Protein AF-A0A2A5FA34-F1 (afdb_monomer_lite)

Structure (mmCIF, N/CA/C/O backbone):
data_AF-A0A2A5FA34-F1
#
_entry.id   AF-A0A2A5FA34-F1
#
loop_
_atom_site.group_PDB
_atom_site.id
_atom_site.type_symbol
_atom_site.label_atom_id
_atom_site.label_alt_id
_atom_site.label_comp_id
_atom_site.label_asym_id
_atom_site.label_entity_id
_atom_site.label_seq_id
_atom_site.pdbx_PDB_ins_code
_atom_site.Cartn_x
_atom_site.Cartn_y
_atom_site.Cartn_z
_atom_site.occupancy
_atom_site.B_iso_or_equiv
_atom_site.auth_seq_id
_atom_site.auth_comp_id
_atom_site.auth_asym_id
_atom_site.auth_atom_id
_atom_site.pdbx_PDB_model_num
ATOM 1 N N . MET A 1 1 ? 5.317 9.085 -13.308 1.00 59.09 1 MET A N 1
ATOM 2 C CA . MET A 1 1 ? 4.977 7.645 -13.253 1.00 59.09 1 MET A CA 1
ATOM 3 C C . MET A 1 1 ? 4.143 7.333 -14.478 1.00 59.09 1 MET A C 1
ATOM 5 O O . MET A 1 1 ? 3.234 8.103 -14.749 1.00 59.09 1 MET A O 1
ATOM 9 N N . HIS A 1 2 ? 4.455 6.276 -15.232 1.00 70.56 2 HIS A N 1
ATOM 10 C CA . HIS A 1 2 ? 3.567 5.841 -16.316 1.00 70.56 2 HIS A CA 1
ATOM 11 C C . HIS A 1 2 ? 2.190 5.490 -15.730 1.00 70.56 2 HIS A C 1
ATOM 13 O O . HIS A 1 2 ? 2.130 4.936 -14.632 1.00 70.56 2 HIS A O 1
ATOM 19 N N . GLU A 1 3 ? 1.107 5.788 -16.448 1.00 71.62 3 GLU A N 1
ATOM 20 C CA . GLU A 1 3 ? -0.281 5.498 -16.039 1.00 71.62 3 GLU A CA 1
ATOM 21 C C . GLU A 1 3 ? -0.464 4.042 -15.580 1.00 71.62 3 GLU A C 1
ATOM 23 O O . GLU A 1 3 ? -1.136 3.765 -14.588 1.00 71.62 3 GLU A O 1
ATOM 28 N N . PHE A 1 4 ? 0.244 3.116 -16.2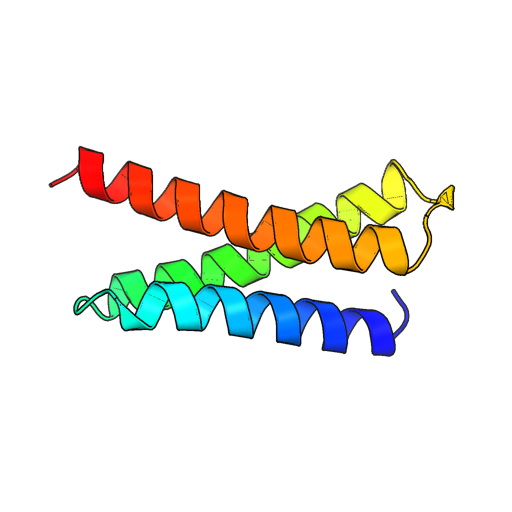29 1.00 73.38 4 PHE A N 1
ATOM 29 C CA . PHE A 1 4 ? 0.270 1.699 -15.877 1.00 73.38 4 PHE A CA 1
ATOM 30 C C . PHE A 1 4 ? 0.765 1.426 -14.442 1.00 73.38 4 PHE A C 1
ATOM 32 O O . PHE A 1 4 ? 0.200 0.593 -13.735 1.00 73.38 4 PHE A O 1
ATOM 39 N N . ASN A 1 5 ? 1.768 2.168 -13.965 1.00 77.75 5 ASN A N 1
ATOM 40 C CA . ASN A 1 5 ? 2.308 1.991 -12.613 1.00 77.75 5 ASN A CA 1
ATOM 41 C C . ASN A 1 5 ? 1.316 2.471 -11.547 1.00 77.75 5 ASN A C 1
ATOM 43 O O . ASN A 1 5 ? 1.240 1.875 -10.478 1.00 77.75 5 ASN A O 1
ATOM 47 N N . LEU A 1 6 ? 0.533 3.514 -11.837 1.00 84.31 6 LEU A N 1
ATOM 48 C CA . LEU A 1 6 ? -0.492 4.016 -10.918 1.00 84.31 6 LEU A CA 1
ATOM 49 C C . LEU A 1 6 ? -1.602 2.991 -10.696 1.00 84.31 6 LEU A C 1
ATOM 51 O O . LEU A 1 6 ? -1.993 2.761 -9.553 1.00 84.31 6 LEU A O 1
ATOM 55 N N . ILE A 1 7 ? -2.069 2.346 -11.769 1.00 88.06 7 ILE A N 1
ATOM 56 C CA . ILE A 1 7 ? -3.089 1.294 -11.679 1.00 88.06 7 ILE A CA 1
ATOM 57 C C . ILE A 1 7 ? -2.581 0.158 -10.789 1.00 88.06 7 ILE A C 1
ATOM 59 O O . ILE A 1 7 ? -3.271 -0.238 -9.853 1.00 88.06 7 ILE A O 1
ATOM 63 N N . ILE A 1 8 ? -1.345 -0.300 -11.009 1.00 88.38 8 ILE A N 1
ATOM 64 C CA . ILE A 1 8 ? -0.738 -1.366 -10.203 1.00 88.38 8 ILE A CA 1
ATOM 65 C C . ILE A 1 8 ? -0.638 -0.968 -8.726 1.00 88.38 8 ILE A C 1
ATOM 67 O O . ILE A 1 8 ? -1.042 -1.741 -7.857 1.00 88.38 8 ILE A O 1
ATOM 71 N N . ILE A 1 9 ? -0.134 0.233 -8.427 1.00 91.06 9 ILE A N 1
ATOM 72 C CA . ILE A 1 9 ? 0.005 0.721 -7.046 1.00 91.06 9 ILE A CA 1
ATOM 73 C C . ILE A 1 9 ? -1.365 0.776 -6.358 1.00 91.06 9 ILE A C 1
ATOM 75 O O . ILE A 1 9 ? -1.495 0.324 -5.221 1.00 91.06 9 ILE A O 1
ATOM 79 N N . MET A 1 10 ? -2.399 1.269 -7.047 1.00 91.56 10 MET A N 1
ATOM 80 C CA . MET A 1 10 ? -3.758 1.318 -6.501 1.00 91.56 10 MET A CA 1
ATOM 81 C C . MET A 1 10 ? -4.357 -0.073 -6.287 1.00 91.56 10 MET A C 1
ATOM 83 O O . MET A 1 10 ? -5.009 -0.298 -5.266 1.00 91.56 10 MET A O 1
ATOM 87 N N . SER A 1 11 ? -4.122 -1.019 -7.200 1.00 92.56 11 SER A N 1
ATOM 88 C CA . SER A 1 11 ? -4.563 -2.409 -7.039 1.00 92.56 11 SER A CA 1
ATOM 89 C C . SER A 1 11 ? -3.892 -3.078 -5.839 1.00 92.56 11 SER A C 1
ATOM 91 O O . SER A 1 11 ? -4.570 -3.749 -5.059 1.00 92.56 11 SER A O 1
ATOM 93 N N . ILE A 1 12 ? -2.588 -2.857 -5.643 1.00 93.12 12 ILE A N 1
ATOM 94 C CA . ILE A 1 12 ? -1.838 -3.368 -4.488 1.00 93.12 12 ILE A CA 1
ATOM 95 C C . ILE A 1 12 ? -2.371 -2.760 -3.191 1.00 93.12 12 ILE A C 1
ATOM 97 O O . ILE A 1 12 ? -2.722 -3.498 -2.272 1.00 93.12 12 ILE A O 1
ATOM 101 N N . ALA A 1 13 ? -2.477 -1.430 -3.133 1.00 92.62 13 ALA A N 1
ATOM 102 C CA . ALA A 1 13 ? -3.002 -0.725 -1.970 1.00 92.62 13 ALA A CA 1
ATOM 103 C C . ALA A 1 13 ? -4.400 -1.231 -1.602 1.00 92.62 13 ALA A C 1
ATOM 105 O O . ALA A 1 13 ? -4.628 -1.633 -0.467 1.00 92.62 13 ALA A O 1
ATOM 106 N N . SER A 1 14 ? -5.301 -1.314 -2.584 1.00 92.25 14 SER A N 1
ATOM 107 C CA . SER A 1 14 ? -6.669 -1.789 -2.365 1.00 92.25 14 SER A CA 1
ATOM 108 C C . SER A 1 14 ? -6.690 -3.225 -1.846 1.00 92.25 14 SER A C 1
ATOM 110 O O . SER A 1 14 ? -7.395 -3.512 -0.884 1.00 92.25 14 SER A O 1
ATOM 112 N N . SER A 1 15 ? -5.884 -4.117 -2.429 1.00 93.12 15 SER A N 1
ATOM 113 C CA . SER A 1 15 ? -5.809 -5.519 -1.998 1.00 93.12 15 SER A CA 1
ATOM 114 C C . SER A 1 15 ? -5.353 -5.635 -0.541 1.00 93.12 15 SER A C 1
ATOM 116 O O . SER A 1 15 ? -5.970 -6.351 0.245 1.00 93.12 15 SER A O 1
ATOM 118 N N . VAL A 1 16 ? -4.312 -4.895 -0.150 1.00 92.94 16 VAL A N 1
ATOM 119 C CA . VAL A 1 16 ? -3.786 -4.904 1.226 1.00 92.94 16 VAL A CA 1
ATOM 120 C C . VAL A 1 16 ? -4.768 -4.249 2.203 1.00 92.94 16 VAL A C 1
ATOM 122 O O . VAL A 1 16 ? -5.044 -4.812 3.263 1.00 92.94 16 VAL A O 1
ATOM 125 N N . GLY A 1 17 ? -5.325 -3.091 1.842 1.00 89.31 17 GLY A N 1
ATOM 126 C CA . GLY A 1 17 ? -6.269 -2.339 2.666 1.00 89.31 17 GLY A CA 1
ATOM 127 C C . GLY A 1 17 ? -7.544 -3.124 2.962 1.00 89.31 17 GLY A C 1
ATOM 128 O O . GLY A 1 17 ? -7.921 -3.247 4.126 1.00 89.31 17 GLY A O 1
ATOM 129 N N . TRP A 1 18 ? -8.163 -3.724 1.939 1.00 90.06 18 TRP A N 1
ATOM 130 C CA . TRP A 1 18 ? -9.351 -4.566 2.119 1.00 90.06 18 TRP A CA 1
ATOM 131 C C . TRP A 1 18 ? -9.050 -5.825 2.922 1.00 90.06 18 TRP A C 1
ATOM 133 O O . TRP A 1 18 ? -9.827 -6.183 3.802 1.00 90.06 18 TRP A O 1
ATOM 143 N N . THR A 1 19 ? -7.901 -6.464 2.682 1.00 89.94 19 THR A N 1
ATOM 144 C CA . THR A 1 19 ? -7.505 -7.647 3.457 1.00 89.94 19 THR A CA 1
ATOM 145 C C . THR A 1 19 ? -7.396 -7.320 4.943 1.00 89.94 19 THR A C 1
ATOM 147 O O . THR A 1 19 ? -7.852 -8.109 5.757 1.00 89.94 19 THR A O 1
ATOM 150 N N . ALA A 1 20 ? -6.838 -6.165 5.314 1.00 85.62 20 ALA A N 1
ATOM 151 C CA . ALA A 1 20 ? -6.788 -5.735 6.711 1.00 85.62 20 ALA A CA 1
ATOM 152 C C . ALA A 1 20 ? -8.181 -5.384 7.266 1.00 85.62 20 ALA A C 1
ATOM 154 O O . ALA A 1 20 ? -8.506 -5.783 8.380 1.00 85.62 20 ALA A O 1
ATOM 155 N N . ALA A 1 21 ? -9.008 -4.697 6.474 1.00 86.88 21 ALA A N 1
ATOM 156 C CA . ALA A 1 21 ? -10.346 -4.253 6.857 1.00 86.88 21 ALA A CA 1
ATOM 157 C C . ALA A 1 21 ? -11.352 -5.394 7.101 1.00 86.88 21 ALA A C 1
ATOM 159 O O . ALA A 1 21 ? -12.251 -5.230 7.916 1.00 86.88 21 ALA A O 1
ATOM 160 N N . ILE A 1 22 ? -11.215 -6.542 6.425 1.00 88.00 22 ILE A N 1
ATOM 161 C CA . ILE A 1 22 ? -12.129 -7.693 6.586 1.00 88.00 22 ILE A CA 1
ATOM 162 C C . IL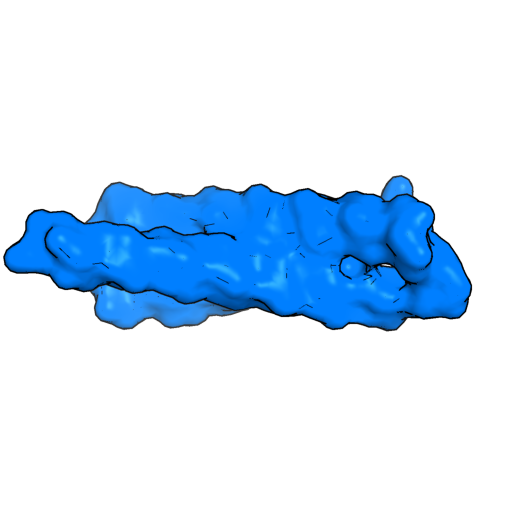E A 1 22 ? -12.052 -8.305 7.994 1.00 88.00 22 ILE A C 1
ATOM 164 O O . ILE A 1 22 ? -13.012 -8.922 8.446 1.00 88.00 22 ILE A O 1
ATOM 168 N N . TYR A 1 23 ? -10.929 -8.145 8.696 1.00 84.00 23 TYR A N 1
ATOM 169 C CA . TYR A 1 23 ? -10.734 -8.718 10.032 1.00 84.00 23 TYR A CA 1
ATOM 170 C C . TYR A 1 23 ? -11.142 -7.780 11.174 1.00 84.00 23 TYR A C 1
ATOM 172 O O . TYR A 1 23 ? -10.854 -8.098 12.328 1.00 84.00 23 TYR A O 1
ATOM 180 N N . ASP A 1 24 ? -11.760 -6.636 10.874 1.00 82.81 24 ASP A N 1
ATOM 181 C CA . ASP A 1 24 ? -12.138 -5.638 11.869 1.00 82.81 24 ASP A CA 1
ATOM 182 C C . ASP A 1 24 ? -13.592 -5.174 11.698 1.00 82.81 24 ASP A C 1
ATOM 184 O O . ASP A 1 24 ? -14.008 -4.742 10.626 1.00 82.81 24 ASP A O 1
ATOM 188 N N . ASP A 1 25 ? -14.350 -5.214 12.798 1.00 81.31 25 ASP A N 1
ATOM 189 C CA . ASP A 1 25 ? -15.776 -4.844 12.832 1.00 81.31 25 ASP A CA 1
ATOM 190 C C . ASP A 1 25 ? -16.011 -3.321 12.911 1.00 81.31 25 ASP A C 1
ATOM 192 O O . ASP A 1 25 ? -17.137 -2.838 12.793 1.00 81.31 25 ASP A O 1
ATOM 196 N N . ASP A 1 26 ? -14.948 -2.541 13.130 1.00 85.50 26 ASP A N 1
ATOM 197 C CA . ASP A 1 26 ? -15.018 -1.099 13.371 1.00 85.50 26 ASP A CA 1
ATOM 198 C C . ASP A 1 26 ? -14.806 -0.317 12.064 1.00 85.50 26 ASP A C 1
ATOM 200 O O . ASP A 1 26 ? -13.683 -0.124 11.591 1.00 85.50 26 ASP A O 1
ATOM 204 N N . LEU A 1 27 ? -15.905 0.154 11.471 1.00 84.44 27 LEU A N 1
ATOM 205 C CA . LEU A 1 27 ? -15.935 0.826 10.165 1.00 84.44 27 LEU A CA 1
ATOM 206 C C . LEU A 1 27 ? -14.948 2.013 10.015 1.00 84.44 27 LEU A C 1
ATOM 208 O O . LEU A 1 27 ? -14.278 2.092 8.980 1.00 84.44 27 LEU A O 1
ATOM 212 N N . PRO A 1 28 ? -14.772 2.913 11.007 1.00 86.62 28 PRO A N 1
ATOM 213 C CA . PRO A 1 28 ? -13.768 3.978 10.963 1.00 86.62 28 PRO A CA 1
ATOM 214 C C . PRO A 1 28 ? -12.337 3.447 10.848 1.00 86.62 28 PRO A C 1
ATOM 216 O O . PRO A 1 28 ? -11.500 4.042 10.169 1.00 86.62 28 PRO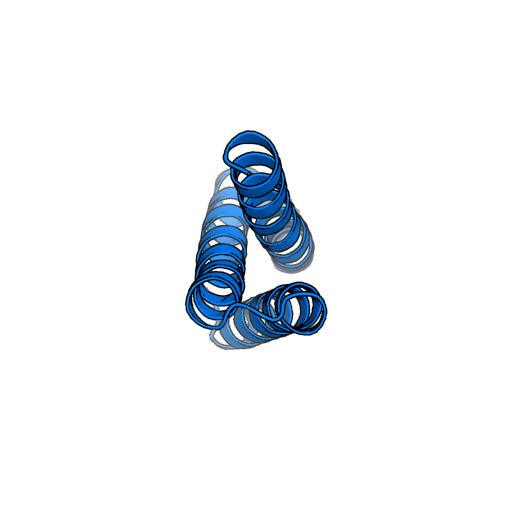 A O 1
ATOM 219 N N . LEU A 1 29 ? -12.040 2.319 11.492 1.00 86.50 29 LEU A N 1
ATOM 220 C CA . LEU A 1 29 ? -10.719 1.716 11.429 1.00 86.50 29 LEU A CA 1
ATOM 221 C C . LEU A 1 29 ? -10.483 1.014 10.093 1.00 86.50 29 LEU A C 1
ATOM 223 O O . LEU A 1 29 ? -9.396 1.132 9.532 1.00 86.50 29 LEU A O 1
A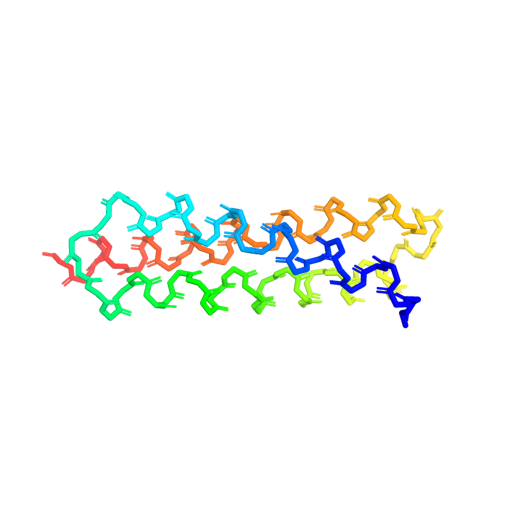TOM 227 N N . SER A 1 30 ? -11.502 0.349 9.554 1.00 87.75 30 SER A N 1
ATOM 228 C CA . SER A 1 30 ? -11.453 -0.263 8.225 1.00 87.75 30 SER A CA 1
ATOM 229 C C . SER A 1 30 ? -11.151 0.777 7.141 1.00 87.75 30 SER A C 1
ATOM 231 O O . SER A 1 30 ? -10.291 0.554 6.285 1.00 87.75 30 SER A O 1
ATOM 233 N N . ILE A 1 31 ? -11.747 1.972 7.242 1.00 89.00 31 ILE A N 1
ATOM 234 C CA . ILE A 1 31 ? -11.379 3.125 6.403 1.00 89.00 31 ILE A CA 1
ATOM 235 C C . ILE A 1 31 ? -9.923 3.542 6.659 1.00 89.00 31 ILE A C 1
ATOM 237 O O . ILE A 1 31 ? -9.174 3.791 5.712 1.00 89.00 31 ILE A O 1
ATOM 241 N N . GLY A 1 32 ? -9.495 3.579 7.923 1.00 89.19 32 GLY A N 1
ATOM 242 C CA . GLY A 1 32 ? -8.112 3.870 8.305 1.00 89.19 32 GLY A CA 1
ATOM 243 C C . GLY A 1 3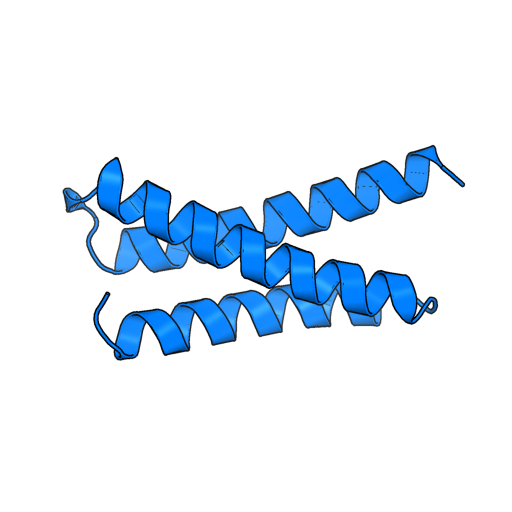2 ? -7.091 2.929 7.658 1.00 89.19 32 GLY A C 1
ATOM 244 O O . GLY A 1 32 ? -6.070 3.399 7.157 1.00 89.19 32 GLY A O 1
ATOM 245 N N . TYR A 1 33 ? -7.370 1.623 7.590 1.00 89.81 33 TYR A N 1
ATOM 246 C CA . TYR A 1 33 ? -6.515 0.658 6.891 1.00 89.81 33 TYR A CA 1
ATOM 247 C C . TYR A 1 33 ? -6.451 0.914 5.391 1.00 89.81 33 TYR A C 1
ATOM 249 O O . TYR A 1 33 ? -5.368 0.847 4.806 1.00 89.81 33 TYR A O 1
ATOM 257 N N . PHE A 1 34 ? -7.580 1.257 4.773 1.00 89.75 34 PHE A N 1
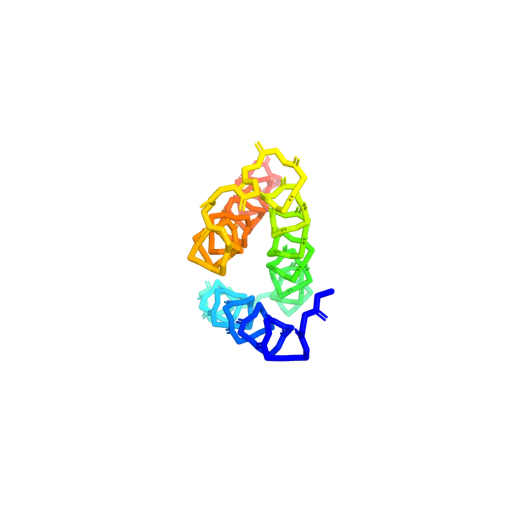ATOM 258 C CA . PHE A 1 34 ? -7.620 1.579 3.353 1.00 89.75 34 PHE A CA 1
ATOM 259 C C . PHE A 1 34 ? -6.770 2.816 3.036 1.00 89.75 34 PHE A C 1
ATOM 261 O O . PHE A 1 34 ? -5.871 2.757 2.195 1.00 89.75 34 PHE A O 1
ATOM 268 N N . VAL A 1 35 ? -6.964 3.908 3.780 1.00 92.00 35 VAL A N 1
ATOM 269 C CA . VAL A 1 35 ? -6.178 5.141 3.619 1.00 92.00 35 VAL A CA 1
ATOM 270 C C . VAL A 1 35 ? -4.696 4.887 3.898 1.00 92.00 35 VAL A C 1
ATOM 272 O O . VAL A 1 35 ? -3.842 5.310 3.119 1.00 92.00 35 VAL A O 1
ATOM 275 N N . ALA A 1 36 ? -4.373 4.151 4.964 1.00 92.25 36 ALA A N 1
ATOM 276 C CA . ALA A 1 36 ? -2.992 3.840 5.305 1.00 92.25 36 ALA A CA 1
ATOM 277 C C . ALA A 1 36 ? -2.303 3.001 4.220 1.00 92.25 36 ALA A C 1
ATOM 279 O O . ALA A 1 36 ? -1.161 3.278 3.858 1.00 92.25 36 ALA A O 1
ATOM 280 N N . SER A 1 37 ? -2.995 2.007 3.661 1.00 94.06 37 SER A N 1
ATOM 281 C CA . SER A 1 37 ? -2.454 1.178 2.581 1.00 94.06 37 SER A CA 1
ATOM 282 C C . SER A 1 37 ? -2.147 1.995 1.322 1.00 94.06 37 SER A C 1
ATOM 284 O O . SER A 1 37 ? -1.082 1.820 0.733 1.00 94.06 37 SER A O 1
ATOM 286 N N . LEU A 1 38 ? -3.021 2.942 0.954 1.00 93.06 38 LEU A N 1
ATOM 287 C CA . LEU A 1 38 ? -2.815 3.857 -0.170 1.00 93.06 38 LEU A CA 1
ATOM 288 C C . LEU A 1 38 ? -1.615 4.768 0.067 1.00 93.06 38 LEU A C 1
ATOM 290 O O . LEU A 1 38 ? -0.699 4.801 -0.753 1.00 93.06 38 LEU A O 1
ATOM 294 N N . VAL A 1 39 ? -1.585 5.468 1.201 1.00 93.75 39 VAL A N 1
ATOM 295 C CA . VAL A 1 39 ? -0.481 6.378 1.536 1.00 93.75 39 VAL A CA 1
ATOM 296 C C . VAL A 1 39 ? 0.844 5.617 1.581 1.00 93.75 39 VAL A C 1
ATOM 298 O O . VAL A 1 39 ? 1.825 6.057 0.983 1.00 93.75 39 VAL A O 1
ATOM 301 N N . GLY A 1 40 ? 0.865 4.444 2.217 1.00 92.25 40 GLY A N 1
ATOM 302 C CA . GLY A 1 40 ? 2.047 3.592 2.304 1.00 92.25 40 GLY A CA 1
ATOM 303 C C . GLY A 1 40 ? 2.539 3.134 0.932 1.00 92.25 40 GLY A C 1
ATOM 304 O O . GLY A 1 40 ? 3.727 3.264 0.633 1.00 92.25 40 GLY A O 1
ATOM 305 N N . ALA A 1 41 ? 1.634 2.657 0.073 1.00 92.81 41 ALA A N 1
ATOM 306 C CA . ALA A 1 41 ? 1.974 2.193 -1.269 1.00 92.81 41 ALA A CA 1
ATOM 307 C C . ALA A 1 41 ? 2.552 3.315 -2.139 1.00 92.81 41 ALA A C 1
ATOM 309 O O . ALA A 1 41 ? 3.589 3.133 -2.779 1.00 92.81 41 ALA A O 1
ATOM 310 N N . PHE A 1 42 ? 1.912 4.486 -2.144 1.00 91.94 42 PHE A N 1
ATOM 311 C CA . PHE A 1 42 ? 2.362 5.636 -2.927 1.00 91.94 42 PHE A CA 1
ATOM 312 C C . PHE A 1 42 ? 3.695 6.185 -2.423 1.00 91.94 42 PHE A C 1
ATOM 314 O O . PHE A 1 42 ? 4.601 6.422 -3.224 1.00 91.94 42 PHE A O 1
ATOM 321 N N . MET A 1 43 ? 3.841 6.347 -1.106 1.00 92.94 43 MET A N 1
ATOM 322 C CA . MET A 1 43 ? 5.053 6.905 -0.514 1.00 92.94 43 MET A CA 1
ATOM 323 C C . MET A 1 43 ? 6.257 5.989 -0.753 1.00 92.94 43 MET A C 1
ATOM 325 O O . MET A 1 43 ? 7.297 6.453 -1.216 1.00 92.94 43 MET A O 1
ATOM 329 N N . ALA A 1 44 ? 6.104 4.680 -0.540 1.00 92.94 44 ALA A N 1
ATOM 330 C CA . ALA A 1 44 ? 7.177 3.722 -0.789 1.00 92.94 44 ALA A CA 1
ATOM 331 C C . ALA A 1 44 ? 7.525 3.603 -2.281 1.00 92.94 44 ALA A C 1
ATOM 333 O O . ALA A 1 44 ? 8.702 3.567 -2.634 1.00 92.94 44 ALA A O 1
ATOM 334 N N . SER A 1 45 ? 6.525 3.625 -3.168 1.00 90.81 45 SER A N 1
ATOM 335 C CA . SER A 1 45 ? 6.743 3.643 -4.623 1.00 90.81 45 SER A CA 1
ATOM 336 C C . SER A 1 45 ? 7.522 4.874 -5.078 1.00 90.81 45 SER A C 1
ATOM 338 O O . SER A 1 45 ? 8.421 4.772 -5.912 1.00 90.81 45 SER A O 1
ATOM 340 N N . TYR A 1 46 ? 7.188 6.043 -4.528 1.00 89.62 46 TYR A N 1
ATOM 341 C CA . TYR A 1 46 ? 7.892 7.287 -4.816 1.00 89.62 46 TYR A CA 1
ATOM 342 C C . TYR A 1 46 ? 9.342 7.232 -4.326 1.00 89.62 46 TYR A C 1
ATOM 344 O O . TYR A 1 46 ? 10.258 7.556 -5.080 1.00 89.62 46 TYR A O 1
ATOM 352 N N . MET A 1 47 ? 9.568 6.742 -3.103 1.00 89.81 47 MET A N 1
ATOM 353 C CA . MET A 1 47 ? 10.920 6.543 -2.576 1.00 89.81 47 MET A CA 1
ATOM 354 C C . MET A 1 47 ? 11.721 5.551 -3.428 1.00 89.81 47 MET A C 1
ATOM 356 O O . MET A 1 47 ? 12.881 5.813 -3.729 1.00 89.81 47 MET A O 1
ATOM 360 N N . ALA A 1 48 ? 11.118 4.454 -3.888 1.00 90.00 48 ALA A N 1
ATOM 361 C CA . ALA A 1 48 ? 11.804 3.479 -4.733 1.00 90.00 48 ALA A CA 1
ATOM 362 C C . ALA A 1 48 ? 12.270 4.068 -6.070 1.00 90.00 48 ALA A C 1
ATOM 364 O O . ALA A 1 48 ? 13.386 3.788 -6.497 1.00 90.00 48 ALA A O 1
ATOM 365 N N . LEU A 1 49 ? 11.468 4.933 -6.698 1.00 86.88 49 LEU A N 1
ATOM 366 C CA . LEU A 1 49 ? 11.891 5.638 -7.913 1.00 86.88 49 LEU A CA 1
ATOM 367 C C . LEU A 1 49 ? 13.078 6.572 -7.672 1.00 86.88 49 LEU A C 1
ATOM 369 O O . LEU A 1 49 ? 13.881 6.782 -8.577 1.00 86.88 49 LEU A O 1
ATOM 373 N N . TRP A 1 50 ? 13.175 7.141 -6.473 1.00 88.00 50 TRP A N 1
ATOM 374 C CA . TRP A 1 50 ? 14.198 8.125 -6.139 1.00 88.00 50 TRP A CA 1
ATOM 375 C C . TRP A 1 50 ? 15.512 7.480 -5.686 1.00 88.00 50 TRP A C 1
ATOM 377 O O . TRP A 1 50 ? 16.583 7.889 -6.123 1.00 88.00 50 TRP A O 1
ATOM 387 N N . PHE A 1 51 ? 15.437 6.449 -4.841 1.00 88.44 51 PHE A N 1
ATOM 388 C CA . PHE A 1 51 ? 16.609 5.795 -4.249 1.00 88.44 51 PHE A CA 1
ATOM 389 C C . PHE A 1 51 ? 17.105 4.585 -5.040 1.00 88.44 51 PHE A C 1
ATOM 391 O O . PHE A 1 51 ? 18.281 4.240 -4.956 1.00 88.44 51 PHE A O 1
ATOM 398 N N . LEU A 1 52 ? 16.218 3.917 -5.778 1.00 89.25 52 LEU A N 1
ATOM 399 C CA . LEU A 1 52 ? 16.486 2.642 -6.441 1.00 89.25 52 LEU A CA 1
ATOM 400 C C . LEU A 1 52 ? 16.041 2.655 -7.919 1.00 89.25 52 LEU A C 1
ATOM 402 O O . LEU A 1 52 ? 15.373 1.715 -8.368 1.00 89.25 52 LEU A O 1
ATOM 406 N N . PRO A 1 53 ? 16.419 3.681 -8.713 1.00 85.56 53 PRO A N 1
ATOM 407 C CA . PRO A 1 53 ? 15.962 3.815 -10.095 1.00 85.56 53 PRO A CA 1
ATOM 408 C C . PRO A 1 53 ? 16.376 2.630 -10.980 1.00 85.56 53 PRO A C 1
ATOM 410 O O . PRO A 1 53 ? 15.658 2.303 -11.925 1.00 85.56 53 PRO A O 1
ATOM 413 N N . GLN A 1 54 ? 17.475 1.928 -10.658 1.00 88.69 54 GLN A N 1
ATOM 414 C CA . GLN A 1 54 ? 17.942 0.774 -11.437 1.00 88.69 54 GLN A CA 1
ATOM 415 C C . GLN A 1 54 ? 16.969 -0.418 -11.450 1.00 88.69 54 GLN A C 1
ATOM 417 O O . GLN A 1 54 ? 17.059 -1.265 -12.334 1.00 88.69 54 GLN A O 1
ATOM 422 N N . TYR A 1 55 ? 16.027 -0.490 -10.504 1.00 85.06 55 TYR A N 1
ATOM 423 C CA . TYR A 1 55 ? 15.038 -1.572 -10.431 1.00 85.06 55 TYR A CA 1
ATOM 424 C C . TYR A 1 55 ? 13.745 -1.271 -11.205 1.00 85.06 55 TYR A C 1
ATOM 426 O O . TYR A 1 55 ? 12.864 -2.134 -11.291 1.00 85.06 55 TYR A O 1
ATOM 434 N N . GLY A 1 56 ? 13.619 -0.064 -11.770 1.00 84.56 56 GLY A N 1
ATOM 435 C CA . GLY A 1 56 ? 12.500 0.343 -12.618 1.00 84.56 56 GLY A CA 1
ATOM 436 C C . GLY A 1 56 ? 11.130 -0.009 -12.029 1.00 84.56 56 GLY A C 1
ATOM 437 O O . GLY A 1 56 ? 10.837 0.267 -10.866 1.00 84.56 56 GLY A O 1
ATOM 438 N N . ASN A 1 57 ? 10.284 -0.657 -12.833 1.00 84.44 57 ASN A N 1
ATOM 439 C CA . ASN A 1 57 ? 8.914 -1.006 -12.439 1.00 84.44 57 ASN A CA 1
ATOM 440 C C . ASN A 1 57 ? 8.844 -2.120 -11.383 1.00 84.44 57 ASN A C 1
ATOM 442 O O . ASN A 1 57 ? 7.930 -2.123 -10.562 1.00 84.44 57 ASN A O 1
ATOM 446 N N . VAL A 1 58 ? 9.805 -3.049 -11.372 1.00 87.12 58 VAL A N 1
ATOM 447 C CA . VAL A 1 58 ? 9.831 -4.149 -10.393 1.00 87.12 58 VAL A CA 1
ATOM 448 C C . VAL A 1 58 ? 10.070 -3.595 -8.989 1.00 87.12 58 VAL A C 1
ATOM 450 O O . VAL A 1 58 ? 9.377 -3.973 -8.046 1.00 87.12 58 VAL A O 1
ATOM 453 N N . GLY A 1 59 ? 10.993 -2.636 -8.865 1.00 87.62 59 GLY A N 1
ATOM 454 C CA . GLY A 1 59 ? 11.251 -1.939 -7.605 1.00 87.62 59 GLY A CA 1
ATOM 455 C C . GLY A 1 59 ? 10.021 -1.193 -7.088 1.00 87.62 59 GLY A C 1
ATOM 456 O O . GLY A 1 59 ? 9.716 -1.267 -5.901 1.00 87.62 59 GLY A O 1
ATOM 457 N N . VAL A 1 60 ? 9.268 -0.544 -7.981 1.00 88.56 60 VAL A N 1
ATOM 458 C CA . VAL A 1 60 ? 8.023 0.161 -7.635 1.00 88.56 60 VAL A CA 1
ATOM 459 C C . VAL A 1 60 ? 6.966 -0.795 -7.089 1.00 88.56 60 VAL A C 1
ATOM 461 O O . VAL A 1 60 ? 6.380 -0.513 -6.050 1.00 88.56 60 VAL A O 1
ATOM 464 N N . VAL A 1 61 ? 6.746 -1.935 -7.747 1.00 90.69 61 VAL A N 1
ATOM 465 C CA . VAL A 1 61 ? 5.758 -2.941 -7.318 1.00 90.69 61 VAL A CA 1
ATOM 466 C C . VAL A 1 61 ? 6.089 -3.475 -5.924 1.00 90.69 61 VAL A C 1
ATOM 468 O O . VAL A 1 61 ? 5.226 -3.508 -5.046 1.00 90.69 61 VAL A O 1
ATOM 471 N N . LEU A 1 62 ? 7.347 -3.866 -5.702 1.00 91.81 62 LEU A N 1
ATOM 472 C CA . LEU A 1 62 ? 7.787 -4.402 -4.414 1.00 91.81 62 LEU A CA 1
ATOM 473 C C . LEU A 1 62 ? 7.720 -3.343 -3.312 1.00 91.81 62 LEU A C 1
ATOM 475 O O . LEU A 1 62 ? 7.242 -3.626 -2.214 1.00 91.81 62 LEU A O 1
ATOM 479 N N . ALA A 1 63 ? 8.141 -2.114 -3.607 1.00 92.19 63 ALA A N 1
ATOM 480 C CA . ALA A 1 63 ? 8.068 -1.023 -2.650 1.00 92.19 63 ALA A CA 1
ATOM 481 C C . ALA A 1 63 ? 6.621 -0.660 -2.307 1.00 92.19 63 ALA A C 1
ATOM 483 O O . ALA A 1 63 ? 6.317 -0.488 -1.130 1.00 92.19 63 ALA A O 1
ATOM 484 N N . ALA A 1 64 ? 5.715 -0.618 -3.290 1.00 91.19 64 ALA A N 1
ATOM 485 C CA . ALA A 1 64 ? 4.288 -0.401 -3.061 1.00 91.19 64 ALA A CA 1
ATOM 486 C C . ALA A 1 64 ? 3.715 -1.433 -2.083 1.00 91.19 64 ALA A C 1
ATOM 488 O O . ALA A 1 64 ? 3.023 -1.073 -1.131 1.00 91.19 64 ALA A O 1
ATOM 489 N N . LEU A 1 65 ? 4.043 -2.710 -2.294 1.00 93.12 65 LEU A N 1
ATOM 490 C CA . LEU A 1 65 ? 3.586 -3.811 -1.451 1.00 93.12 65 LEU A CA 1
ATOM 491 C C . LEU A 1 65 ? 4.117 -3.674 -0.017 1.00 93.12 65 LEU A C 1
ATOM 493 O O . LEU A 1 65 ? 3.346 -3.710 0.941 1.00 93.12 65 LEU A O 1
ATOM 497 N N . ILE A 1 66 ? 5.427 -3.461 0.133 1.00 94.12 66 ILE A N 1
ATOM 498 C CA . ILE A 1 66 ? 6.078 -3.305 1.441 1.00 94.12 66 ILE A CA 1
ATOM 499 C C . ILE A 1 66 ? 5.534 -2.071 2.171 1.00 94.12 66 ILE A C 1
ATOM 501 O O . ILE A 1 66 ? 5.222 -2.142 3.359 1.00 94.12 66 ILE A O 1
ATOM 505 N N . GLY A 1 67 ? 5.377 -0.949 1.469 1.00 92.12 67 GLY A N 1
ATOM 506 C CA . GLY A 1 67 ? 4.831 0.294 2.008 1.00 92.12 67 GLY A CA 1
ATOM 507 C C . GLY A 1 67 ? 3.389 0.148 2.487 1.00 92.12 67 GLY A C 1
ATOM 508 O O . GLY A 1 67 ? 3.060 0.567 3.596 1.00 92.12 67 GLY A O 1
ATOM 509 N N . ALA A 1 68 ? 2.536 -0.500 1.692 1.00 92.12 68 ALA A N 1
ATOM 510 C CA . ALA A 1 68 ? 1.147 -0.755 2.063 1.00 92.12 68 ALA A CA 1
ATOM 511 C C . ALA A 1 68 ? 1.041 -1.635 3.319 1.00 92.12 68 ALA A C 1
ATOM 513 O O . ALA A 1 68 ? 0.288 -1.316 4.244 1.00 92.12 68 ALA A O 1
ATOM 514 N N . ILE A 1 69 ? 1.810 -2.729 3.373 1.00 92.94 69 ILE A N 1
ATOM 515 C CA . ILE A 1 69 ? 1.803 -3.678 4.498 1.00 92.94 69 ILE A CA 1
ATOM 516 C C . ILE A 1 69 ? 2.370 -3.032 5.764 1.00 92.94 69 ILE A C 1
ATOM 518 O O . ILE A 1 69 ? 1.810 -3.185 6.846 1.00 92.94 69 ILE A O 1
ATOM 522 N N . SER A 1 70 ? 3.474 -2.296 5.651 1.00 91.56 70 SER A N 1
ATOM 523 C CA . SER A 1 70 ? 4.121 -1.675 6.809 1.00 91.56 70 SER A CA 1
ATOM 524 C C . SER A 1 70 ? 3.226 -0.626 7.466 1.00 91.56 70 SER A C 1
ATOM 526 O O . SER A 1 70 ? 3.034 -0.679 8.681 1.00 91.56 70 SER A O 1
ATOM 528 N N . LEU A 1 71 ? 2.606 0.272 6.694 1.00 90.75 71 LEU A N 1
ATOM 529 C CA . LEU A 1 71 ? 1.744 1.311 7.265 1.00 90.75 71 LEU A CA 1
ATOM 530 C C . LEU A 1 71 ? 0.468 0.728 7.897 1.00 90.75 71 LEU A C 1
ATOM 532 O O . LEU A 1 71 ? 0.061 1.153 8.979 1.00 90.75 71 LEU A O 1
ATOM 536 N N . THR A 1 72 ? -0.135 -0.285 7.266 1.00 89.75 72 THR A N 1
ATOM 537 C CA . THR A 1 72 ? -1.305 -0.986 7.826 1.00 89.75 72 THR A CA 1
ATOM 538 C C . THR A 1 72 ? -0.955 -1.779 9.088 1.00 89.75 72 THR A C 1
ATOM 540 O O . THR A 1 72 ? -1.691 -1.717 10.076 1.00 89.75 72 THR A O 1
ATOM 543 N N . ALA A 1 73 ? 0.193 -2.463 9.115 1.00 88.62 73 ALA A N 1
ATOM 544 C CA . ALA A 1 73 ? 0.684 -3.163 10.300 1.00 88.62 73 ALA A CA 1
ATOM 545 C C . ALA A 1 73 ? 0.955 -2.198 11.463 1.00 88.62 73 ALA A C 1
ATOM 547 O O . ALA A 1 73 ? 0.547 -2.467 12.594 1.00 88.62 73 ALA A O 1
ATOM 548 N N . VAL A 1 74 ? 1.579 -1.049 11.186 1.00 88.94 74 VAL A N 1
ATOM 549 C CA . VAL A 1 74 ? 1.814 0.012 12.175 1.00 88.94 74 VAL A CA 1
ATOM 550 C C . VAL A 1 74 ? 0.491 0.492 12.771 1.00 88.94 74 VAL A C 1
ATOM 552 O O . VAL A 1 74 ? 0.346 0.518 13.994 1.00 88.94 74 VAL A O 1
ATOM 555 N N . LEU A 1 75 ? -0.507 0.787 11.933 1.00 87.31 75 LEU A N 1
ATOM 556 C CA . LEU A 1 75 ? -1.829 1.222 12.391 1.00 87.31 75 LEU A CA 1
ATOM 557 C C . LEU A 1 75 ? -2.502 0.170 13.295 1.00 87.31 75 LEU A C 1
ATOM 559 O O . LEU A 1 75 ? -3.073 0.502 14.335 1.00 87.31 75 LEU A O 1
ATOM 563 N N . ARG A 1 76 ? -2.356 -1.118 12.959 1.00 85.31 76 ARG A N 1
ATOM 564 C CA . ARG A 1 76 ? -2.856 -2.239 13.771 1.00 85.31 76 ARG A CA 1
ATOM 565 C C . ARG A 1 76 ? -2.154 -2.354 15.127 1.00 85.31 76 ARG A C 1
ATOM 567 O O . ARG A 1 76 ? -2.819 -2.594 16.135 1.00 85.31 76 ARG A O 1
ATOM 574 N N . ILE A 1 77 ? -0.836 -2.164 15.174 1.00 87.00 77 ILE A N 1
ATOM 575 C CA . ILE A 1 77 ? -0.061 -2.174 16.426 1.00 87.00 77 ILE A CA 1
ATOM 576 C C . ILE A 1 77 ? -0.471 -0.997 17.319 1.00 87.00 77 ILE A C 1
ATOM 578 O O . ILE A 1 77 ? -0.707 -1.187 18.513 1.00 87.00 77 ILE A O 1
ATOM 582 N N . PHE A 1 78 ? -0.619 0.204 16.751 1.00 83.88 78 PHE A N 1
ATOM 583 C CA . PHE A 1 78 ? -1.057 1.383 17.502 1.00 83.88 78 PHE A CA 1
ATOM 584 C C . PHE A 1 78 ? -2.456 1.213 18.101 1.00 83.88 78 PHE A C 1
ATOM 586 O O . PHE A 1 78 ? -2.666 1.615 19.246 1.00 83.88 78 PHE A O 1
ATOM 593 N N . ARG A 1 79 ? -3.392 0.565 17.392 1.00 78.88 79 ARG A N 1
ATOM 594 C CA . ARG A 1 79 ? -4.709 0.238 17.959 1.00 78.88 79 ARG A CA 1
ATOM 595 C C . ARG A 1 79 ? -4.605 -0.715 19.145 1.00 78.88 79 ARG A C 1
ATOM 597 O O . ARG A 1 79 ? -5.189 -0.429 20.184 1.00 78.88 79 ARG A O 1
ATOM 604 N N . LYS A 1 80 ? -3.849 -1.813 19.016 1.00 77.00 80 LYS A N 1
ATOM 605 C CA . LYS A 1 80 ? -3.676 -2.788 20.110 1.00 77.00 80 LYS A CA 1
ATOM 606 C C . LYS A 1 80 ? -3.110 -2.166 21.386 1.00 77.00 80 LYS A C 1
ATOM 608 O O . LYS A 1 80 ? -3.376 -2.675 22.459 1.00 77.00 80 LYS A O 1
ATOM 613 N N . LYS A 1 81 ? -2.328 -1.090 21.271 1.00 74.19 81 LYS A N 1
ATOM 614 C CA . LYS A 1 81 ? -1.776 -0.365 22.423 1.00 74.19 81 LYS A CA 1
ATOM 615 C C . LYS A 1 81 ? -2.788 0.576 23.097 1.00 74.19 81 LYS A C 1
ATOM 617 O O . LYS A 1 81 ? -2.551 0.999 24.223 1.00 74.19 81 LYS A O 1
ATOM 622 N N . LYS A 1 82 ? -3.849 0.972 22.387 1.00 60.91 82 LYS A N 1
ATOM 623 C CA . LYS A 1 82 ? -4.862 1.929 22.863 1.00 60.91 82 LYS A CA 1
ATOM 624 C C . LYS A 1 82 ? -6.098 1.244 23.466 1.00 60.91 82 LYS A C 1
ATOM 626 O O . LYS A 1 82 ? -6.811 1.898 24.222 1.00 60.91 82 LYS A O 1
ATOM 631 N N . SER A 1 83 ? -6.354 -0.014 23.100 1.00 53.81 83 SER A N 1
ATOM 632 C CA . SER A 1 83 ? -7.354 -0.885 23.737 1.00 53.81 83 SER A CA 1
ATOM 633 C C . SER A 1 83 ? -6.813 -1.513 25.012 1.00 53.81 83 SER A C 1
ATOM 635 O O . SER A 1 83 ? -7.674 -1.904 25.827 1.00 53.81 83 SER A O 1
#

Radius of gyration: 13.25 Å; chains: 1; bounding box: 34×17×40 Å

pLDDT: mean 86.98, std 7.58, range [53.81, 94.12]

Foldseek 3Di:
DPPVLVVLLLVLLQVQLCVLLVVDPDPVVSVVLSVQLSVQLVVQLVVCCVPPVVCPSVSSNVSSNVRSNVSSVVSVVVVVVVD

Secondary structure (DSSP, 8-state):
--HHHHHHHHHHHHHHHHHHHTT---HHHHHHHHHHHHHHHHHHHHHHHHH-GGGHHHHHHHHHHHHHHHHHHHHHHHHHHH-

Sequence (83 aa):
MHEFNLIIIMSIASSVGWTAAIYDDDLPLSIGYFVASLVGAFMASYMALWFLPQYGNVGVVLAALIGAISLTAVLRIFRKKKS